Protein AF-A0A2T3FVL9-F1 (afdb_monomer_lite)

Sequence (159 aa):
MDEPEGKAPEEESSEEKDTPVTDEQKEEAGKEEYPTAEELPAAIAYGKLKTLMNIREMPDTSAEVVTIYKKNTLIEIVEFCAGWLKIKCPEATSGLAYVLNSADTYAFTASKIYTVVPGDNLWKIAEKELGDGSRCADIRALNGLTSNAIRVGMKLLIP

Organism: NCBI:txid2126740

Structure (mmCIF, N/CA/C/O backbone):
data_AF-A0A2T3FVL9-F1
#
_entry.id   AF-A0A2T3FVL9-F1
#
loop_
_atom_site.group_PDB
_atom_site.id
_atom_site.type_symbol
_atom_site.label_atom_id
_atom_site.label_alt_id
_atom_site.label_comp_id
_atom_site.label_asym_id
_atom_site.label_entity_id
_atom_site.label_seq_id
_atom_site.pdbx_PDB_ins_code
_atom_site.Cartn_x
_atom_site.Cartn_y
_atom_site.Cartn_z
_atom_site.occupancy
_atom_site.B_iso_or_equiv
_atom_site.auth_seq_id
_atom_site.auth_comp_id
_atom_site.auth_asym_id
_atom_site.auth_atom_id
_atom_site.pdbx_PDB_model_num
ATOM 1 N N . MET A 1 1 ? 44.991 -32.657 94.756 1.00 41.06 1 MET A N 1
ATOM 2 C CA . MET A 1 1 ? 45.401 -33.661 93.767 1.00 41.06 1 MET A CA 1
ATOM 3 C C . MET A 1 1 ? 45.059 -33.073 92.426 1.00 41.06 1 MET A C 1
ATOM 5 O O . MET A 1 1 ? 43.879 -32.916 92.145 1.00 41.06 1 MET A O 1
ATOM 9 N N . ASP A 1 2 ? 46.116 -32.591 91.781 1.00 44.88 2 ASP A N 1
ATOM 10 C CA . ASP A 1 2 ? 46.363 -32.626 90.343 1.00 44.88 2 ASP A CA 1
ATOM 11 C C . ASP A 1 2 ? 45.189 -32.337 89.387 1.00 44.88 2 ASP A C 1
ATOM 13 O O . ASP A 1 2 ? 44.287 -33.143 89.177 1.00 44.88 2 ASP A O 1
ATOM 17 N N . GLU A 1 3 ? 45.281 -31.154 88.774 1.00 47.12 3 GLU A N 1
ATOM 18 C CA . GLU A 1 3 ? 45.292 -30.947 87.311 1.00 47.12 3 GLU A CA 1
ATOM 19 C C . GLU A 1 3 ? 45.902 -32.128 86.498 1.00 47.12 3 GLU A C 1
ATOM 21 O O . GLU A 1 3 ? 46.529 -33.007 87.078 1.00 47.12 3 GLU A O 1
ATOM 26 N N . PRO A 1 4 ? 45.950 -32.123 85.153 1.00 55.94 4 PRO A N 1
ATOM 27 C CA . PRO A 1 4 ? 45.129 -31.483 84.122 1.00 55.94 4 PRO A CA 1
ATOM 28 C C . PRO A 1 4 ? 44.948 -32.439 82.901 1.00 55.94 4 PRO A C 1
ATOM 30 O O . PRO A 1 4 ? 45.104 -33.651 83.005 1.00 55.94 4 PRO A O 1
ATOM 33 N N . GLU A 1 5 ? 44.698 -31.833 81.733 1.00 42.97 5 GLU A N 1
ATOM 34 C CA . GLU A 1 5 ? 45.085 -32.280 80.381 1.00 42.97 5 GLU A CA 1
ATOM 35 C C . GLU A 1 5 ? 44.236 -33.389 79.727 1.00 42.97 5 GLU A C 1
ATOM 37 O O . GLU A 1 5 ? 44.018 -34.466 80.256 1.00 42.97 5 GLU A O 1
ATOM 42 N N . GLY A 1 6 ? 43.686 -33.217 78.525 1.00 35.44 6 GLY A N 1
ATOM 43 C CA . GLY A 1 6 ? 44.047 -32.309 77.442 1.00 35.44 6 GLY A CA 1
ATOM 44 C C . GLY A 1 6 ? 44.511 -33.130 76.244 1.00 35.44 6 GLY A C 1
ATOM 45 O O . GLY A 1 6 ? 45.542 -33.781 76.331 1.00 35.44 6 GLY A O 1
ATOM 46 N N . LYS A 1 7 ? 43.763 -33.083 75.133 1.00 39.06 7 LYS A N 1
ATOM 47 C CA . LYS A 1 7 ? 44.304 -32.903 73.774 1.00 39.06 7 LYS A CA 1
ATOM 48 C C . LYS A 1 7 ? 43.165 -32.682 72.768 1.00 39.06 7 LYS A C 1
ATOM 50 O O . LYS A 1 7 ? 42.303 -33.537 72.597 1.00 39.06 7 LYS A O 1
ATOM 55 N N . ALA A 1 8 ? 43.188 -31.503 72.153 1.00 42.62 8 ALA A N 1
ATOM 56 C CA . ALA A 1 8 ? 42.505 -31.117 70.914 1.00 42.62 8 ALA A CA 1
ATOM 57 C C . ALA A 1 8 ? 43.301 -31.662 69.693 1.00 42.62 8 ALA A C 1
ATOM 59 O O . ALA A 1 8 ? 44.195 -32.484 69.922 1.00 42.62 8 ALA A O 1
ATOM 60 N N . PRO A 1 9 ? 43.165 -31.155 68.449 1.00 55.75 9 PRO A N 1
ATOM 61 C CA . PRO A 1 9 ? 42.126 -30.352 67.780 1.00 55.75 9 PRO A CA 1
ATOM 62 C C . PRO A 1 9 ? 41.689 -31.044 66.456 1.00 55.75 9 PRO A C 1
ATOM 64 O O . PRO A 1 9 ? 41.946 -32.228 66.281 1.00 55.75 9 PRO A O 1
ATOM 67 N N . GLU A 1 10 ? 40.858 -30.463 65.595 1.00 36.94 10 GLU A N 1
ATOM 68 C CA . GLU A 1 10 ? 41.221 -29.663 64.402 1.00 36.94 10 GLU A CA 1
ATOM 69 C C . GLU A 1 10 ? 39.885 -29.237 63.757 1.00 36.94 10 GLU A C 1
ATOM 71 O O . GLU A 1 10 ? 38.920 -29.999 63.826 1.00 36.94 10 GLU A O 1
ATOM 76 N N . GLU A 1 11 ? 39.676 -28.116 63.077 1.00 40.00 11 GLU A N 1
ATOM 77 C CA . GLU A 1 11 ? 40.344 -26.838 62.779 1.00 40.00 11 GLU A CA 1
ATOM 78 C C . GLU A 1 11 ? 39.197 -26.054 62.084 1.00 40.00 11 GLU A C 1
ATOM 80 O O . GLU A 1 11 ? 38.448 -26.629 61.294 1.00 40.00 11 GLU A O 1
ATOM 85 N N . GLU A 1 12 ? 38.748 -24.927 62.638 1.00 35.16 12 GLU A N 1
ATOM 86 C CA . GLU A 1 12 ? 39.086 -23.551 62.218 1.00 35.16 12 GLU A CA 1
ATOM 87 C C . GLU A 1 12 ? 38.616 -23.152 60.800 1.00 35.16 12 GLU A C 1
ATOM 89 O O . GLU A 1 12 ? 38.709 -23.923 59.857 1.00 35.16 12 GLU A O 1
ATOM 94 N N . SER A 1 13 ? 38.175 -21.928 60.504 1.00 30.77 13 SER A N 1
ATOM 95 C CA . SER A 1 13 ? 37.708 -20.766 61.276 1.00 30.77 13 SER A CA 1
ATOM 96 C C . SER A 1 13 ? 37.386 -19.644 60.262 1.00 30.77 13 SER A C 1
ATOM 98 O O . SER A 1 13 ? 38.052 -19.568 59.234 1.00 30.77 13 SER A O 1
ATOM 100 N N . SER A 1 14 ? 36.397 -18.796 60.595 1.00 32.03 14 SER A N 1
ATOM 101 C CA . SER A 1 14 ? 36.321 -17.315 60.432 1.00 32.03 14 SER A CA 1
ATOM 102 C C . SER A 1 14 ? 36.704 -16.638 59.096 1.00 32.03 14 SER A C 1
ATOM 104 O O . SER A 1 14 ? 37.775 -16.875 58.554 1.00 32.03 14 SER A O 1
ATOM 106 N N . GLU A 1 15 ? 35.862 -15.774 58.499 1.00 34.97 15 GLU A N 1
ATOM 107 C CA . GLU A 1 15 ? 35.637 -14.338 58.857 1.00 34.97 15 GLU A CA 1
ATOM 108 C C . GLU A 1 15 ? 36.941 -13.503 58.777 1.00 34.97 15 GLU A C 1
ATOM 110 O O . GLU A 1 15 ? 37.975 -13.944 59.249 1.00 34.97 15 GLU A O 1
ATOM 115 N N . GLU A 1 16 ? 37.045 -12.286 58.234 1.00 37.75 16 GLU A N 1
ATOM 116 C CA . GLU A 1 16 ? 36.110 -11.234 57.824 1.00 37.75 16 GLU A CA 1
ATOM 117 C C . GLU A 1 16 ? 36.939 -10.118 57.113 1.00 37.75 16 GLU A C 1
ATOM 119 O O . GLU A 1 16 ? 38.149 -10.027 57.311 1.00 37.75 16 GLU A O 1
ATOM 124 N N . LYS A 1 17 ? 36.242 -9.192 56.432 1.00 29.14 17 LYS A N 1
ATOM 125 C CA . LYS A 1 17 ? 36.518 -7.734 56.343 1.00 29.14 17 LYS A CA 1
ATOM 126 C C . LYS A 1 17 ? 37.498 -7.077 55.339 1.00 29.14 17 LYS A C 1
ATOM 128 O O . LYS A 1 17 ? 38.585 -7.541 55.033 1.00 29.14 17 LYS A O 1
ATOM 133 N N . ASP A 1 18 ? 37.057 -5.851 55.019 1.00 31.98 18 ASP A N 1
ATOM 134 C CA . ASP A 1 18 ? 37.762 -4.612 54.648 1.00 31.98 18 ASP A CA 1
ATOM 135 C C . ASP A 1 18 ? 38.056 -4.304 53.162 1.00 31.98 18 ASP A C 1
ATOM 137 O O . ASP A 1 18 ? 38.843 -4.942 52.474 1.00 31.98 18 ASP A O 1
ATOM 141 N N . THR A 1 19 ? 37.440 -3.212 52.689 1.00 44.84 19 THR A N 1
ATOM 142 C CA . THR A 1 19 ? 37.828 -2.429 51.498 1.00 44.84 19 THR A CA 1
ATOM 143 C C . THR A 1 19 ? 38.856 -1.360 51.893 1.00 44.84 19 THR A C 1
ATOM 145 O O . THR A 1 19 ? 38.658 -0.746 52.947 1.00 44.84 19 THR A O 1
ATOM 148 N N . PRO A 1 20 ? 39.875 -1.030 51.068 1.00 38.59 20 PRO A N 1
ATOM 149 C CA . PRO A 1 20 ? 39.848 0.280 50.386 1.00 38.59 20 PRO A CA 1
ATOM 150 C C . PRO A 1 20 ? 40.591 0.372 49.019 1.00 38.59 20 PRO A C 1
ATOM 152 O O . PRO A 1 20 ? 41.262 -0.546 48.567 1.00 38.59 20 PRO A O 1
ATOM 155 N N . VAL A 1 21 ? 40.409 1.537 48.382 1.00 37.88 21 VAL A N 1
ATOM 156 C CA . VAL A 1 21 ? 40.900 2.098 47.094 1.00 37.88 21 VAL A CA 1
ATOM 157 C C . VAL A 1 21 ? 42.441 2.103 46.921 1.00 37.88 21 VAL A C 1
ATOM 159 O O . VAL A 1 21 ? 43.119 2.271 47.928 1.00 37.88 21 VAL A O 1
ATOM 162 N N . THR A 1 22 ? 42.996 1.989 45.690 1.00 26.97 22 THR A N 1
ATOM 163 C CA . THR A 1 22 ? 43.849 2.984 44.942 1.00 26.97 22 THR A CA 1
ATOM 164 C C . THR A 1 22 ? 44.341 2.429 43.577 1.00 26.97 22 THR A C 1
ATOM 166 O O . THR A 1 22 ? 44.586 1.234 43.455 1.00 26.97 22 THR A O 1
ATOM 169 N N . ASP A 1 23 ? 44.426 3.326 42.581 1.00 36.56 23 ASP A N 1
ATOM 170 C CA . ASP A 1 23 ? 44.996 3.292 41.215 1.00 36.56 23 ASP A CA 1
ATOM 171 C C . ASP A 1 23 ? 46.062 2.239 40.841 1.00 36.56 23 ASP A C 1
ATOM 173 O O . ASP A 1 23 ? 46.991 2.002 41.600 1.00 36.56 23 ASP A O 1
ATOM 177 N N . GLU A 1 24 ? 46.014 1.743 39.592 1.00 37.00 24 GLU A N 1
ATOM 178 C CA . GLU A 1 24 ? 47.014 2.037 38.538 1.00 37.00 24 GLU A CA 1
ATOM 179 C C . GLU A 1 24 ? 46.608 1.427 37.173 1.00 37.00 24 GLU A C 1
ATOM 181 O O . GLU A 1 24 ? 45.899 0.427 37.077 1.00 37.00 24 GLU A O 1
ATOM 186 N N . GLN A 1 25 ? 46.994 2.114 36.097 1.00 34.12 25 GLN A N 1
ATOM 187 C CA . GLN A 1 25 ? 46.505 1.965 34.725 1.00 34.12 25 GLN A CA 1
ATOM 188 C C . GLN A 1 25 ? 47.155 0.820 33.920 1.00 34.12 25 GLN A C 1
ATOM 190 O O . GLN A 1 25 ? 48.328 0.511 34.097 1.00 34.12 25 GLN A O 1
ATOM 195 N N . LYS A 1 26 ? 46.413 0.427 32.866 1.00 34.03 26 LYS A N 1
ATOM 196 C CA . LYS A 1 26 ? 46.861 0.014 31.516 1.00 34.03 26 LYS A CA 1
ATOM 197 C C . LYS A 1 26 ? 47.003 -1.492 31.257 1.00 34.03 26 LYS A C 1
ATOM 199 O O . LYS A 1 26 ? 48.028 -2.081 31.550 1.00 34.03 26 LYS A O 1
ATOM 204 N N . GLU A 1 27 ? 46.050 -2.037 30.498 1.00 38.88 27 GLU A N 1
ATOM 205 C CA . GLU A 1 27 ? 46.366 -2.588 29.174 1.00 38.88 27 GLU A CA 1
ATOM 206 C C . GLU A 1 27 ? 45.125 -2.623 28.270 1.00 38.88 27 GLU A C 1
ATOM 208 O O . GLU A 1 27 ? 44.036 -3.062 28.630 1.00 38.88 27 GLU A O 1
ATOM 213 N N . GLU A 1 28 ? 45.314 -2.038 27.097 1.00 45.88 28 GLU A N 1
ATOM 214 C CA . GLU A 1 28 ? 44.360 -1.819 26.027 1.00 45.88 28 GLU A CA 1
ATOM 215 C C . GLU A 1 28 ? 44.311 -3.104 25.192 1.00 45.88 28 GLU A C 1
ATOM 217 O O . GLU A 1 28 ? 45.245 -3.402 24.452 1.00 45.88 28 GLU A O 1
ATOM 222 N N . ALA A 1 29 ? 43.252 -3.898 25.341 1.00 37.75 29 ALA A N 1
ATOM 223 C CA . ALA A 1 29 ? 43.044 -5.109 24.555 1.00 37.75 29 ALA A CA 1
ATOM 224 C C . ALA A 1 29 ? 41.770 -4.959 23.720 1.00 37.75 29 ALA A C 1
ATOM 226 O O . ALA A 1 29 ? 40.661 -5.167 24.203 1.00 37.75 29 ALA A O 1
ATOM 227 N N . GLY A 1 30 ? 41.973 -4.539 22.469 1.00 36.84 30 GLY A N 1
ATOM 228 C CA . GLY A 1 30 ? 41.111 -4.812 21.321 1.00 36.84 30 GLY A CA 1
ATOM 229 C C . GLY A 1 30 ? 39.627 -4.520 21.505 1.00 36.84 30 GLY A C 1
ATOM 230 O O . GLY A 1 30 ? 38.831 -5.434 21.702 1.00 36.84 30 GLY A O 1
ATOM 231 N N . LYS A 1 31 ? 39.221 -3.265 21.281 1.00 43.88 31 LYS A N 1
ATOM 232 C CA . LYS A 1 31 ? 37.923 -3.061 20.634 1.00 43.88 31 LYS A CA 1
ATOM 233 C C . LYS A 1 31 ? 38.040 -3.714 19.263 1.00 43.88 31 LYS A C 1
ATOM 235 O O . LYS A 1 31 ? 38.627 -3.134 18.354 1.00 43.88 31 LYS A O 1
ATOM 240 N N . GLU A 1 32 ? 37.522 -4.927 19.129 1.00 47.34 32 GLU A N 1
ATOM 241 C CA . GLU A 1 32 ? 37.032 -5.378 17.839 1.00 47.34 32 GLU A CA 1
ATOM 242 C C . GLU A 1 32 ? 35.966 -4.354 17.444 1.00 47.34 32 GLU A C 1
ATOM 244 O O . GLU A 1 32 ? 34.827 -4.388 17.910 1.00 47.34 32 GLU A O 1
ATOM 249 N N . GLU A 1 33 ? 36.380 -3.342 16.681 1.00 49.12 33 GLU A N 1
ATOM 250 C CA . GLU A 1 33 ? 35.475 -2.566 15.854 1.00 49.12 33 GLU A CA 1
ATOM 251 C C . GLU A 1 33 ? 34.860 -3.578 14.898 1.00 49.12 33 GLU A C 1
ATOM 253 O O . GLU A 1 33 ? 35.376 -3.851 13.814 1.00 49.12 33 GLU A O 1
ATOM 258 N N . TYR A 1 34 ? 33.767 -4.201 15.343 1.00 54.72 34 TYR A N 1
ATOM 259 C CA . TYR A 1 34 ? 32.829 -4.821 14.433 1.00 54.72 34 TYR A CA 1
ATOM 260 C C . TYR A 1 34 ? 32.585 -3.770 13.354 1.00 54.72 34 TYR A C 1
ATOM 262 O O . TYR A 1 34 ? 32.247 -2.635 13.715 1.00 54.72 34 TYR A O 1
ATOM 270 N N . PRO A 1 35 ? 32.825 -4.084 12.070 1.00 49.88 35 PRO A N 1
ATOM 271 C CA . PRO A 1 35 ? 32.602 -3.115 11.018 1.00 49.88 35 PRO A CA 1
ATOM 272 C C . PRO A 1 35 ? 31.172 -2.630 11.198 1.00 49.88 35 PRO A C 1
ATOM 274 O O . PRO A 1 35 ? 30.253 -3.453 11.221 1.00 49.88 35 PRO A O 1
ATOM 277 N N . THR A 1 36 ? 31.010 -1.324 11.435 1.00 56.19 36 THR A N 1
ATOM 278 C CA . THR A 1 36 ? 29.708 -0.664 11.476 1.00 56.19 36 THR A CA 1
ATOM 279 C C . THR A 1 36 ? 28.962 -1.167 10.260 1.00 56.19 36 THR A C 1
ATOM 281 O O . THR A 1 36 ? 29.354 -0.857 9.135 1.00 56.19 36 THR A O 1
ATOM 284 N N . ALA A 1 37 ? 27.986 -2.049 10.493 1.00 61.66 37 ALA A N 1
ATOM 285 C CA . ALA A 1 37 ? 27.236 -2.676 9.426 1.00 61.66 37 ALA A CA 1
ATOM 286 C C . ALA A 1 37 ? 26.715 -1.540 8.554 1.00 61.66 37 ALA A C 1
ATOM 288 O O . ALA A 1 37 ? 26.078 -0.630 9.082 1.00 61.66 37 ALA A O 1
ATOM 289 N N . GLU A 1 38 ? 27.079 -1.549 7.272 1.00 61.44 38 GLU A N 1
ATOM 290 C CA . GLU A 1 38 ? 26.691 -0.522 6.313 1.00 61.44 38 GLU A CA 1
ATOM 291 C C . GLU A 1 38 ? 25.179 -0.298 6.449 1.00 61.44 38 GLU A C 1
ATOM 293 O O . GLU A 1 38 ? 24.376 -1.187 6.152 1.00 61.44 38 GLU A O 1
ATOM 298 N N . GLU A 1 39 ? 24.792 0.838 7.040 1.00 63.50 39 GLU A N 1
ATOM 299 C CA . GLU A 1 39 ? 23.400 1.091 7.392 1.00 63.50 39 GLU A CA 1
ATOM 300 C C . GLU A 1 39 ? 22.609 1.231 6.095 1.00 63.50 39 GLU A C 1
ATOM 302 O O . GLU A 1 39 ? 22.694 2.240 5.392 1.00 63.50 39 GLU A O 1
ATOM 307 N N . LEU A 1 40 ? 21.823 0.202 5.765 1.00 62.34 40 LEU A N 1
ATOM 308 C CA . LEU A 1 40 ? 20.887 0.282 4.653 1.00 62.34 40 LEU A CA 1
ATOM 309 C C . LEU A 1 40 ? 19.991 1.514 4.846 1.00 62.34 40 LEU A C 1
ATOM 311 O O . LEU A 1 40 ? 19.465 1.717 5.948 1.00 62.34 40 LEU A O 1
ATOM 315 N N . PRO A 1 41 ? 19.750 2.300 3.783 1.00 68.25 41 PRO A N 1
ATOM 316 C CA . PRO A 1 41 ? 19.013 3.553 3.885 1.00 68.25 41 PRO A CA 1
ATOM 317 C C . PRO A 1 41 ? 17.661 3.337 4.566 1.00 68.25 41 PRO A C 1
ATOM 319 O O . PRO A 1 41 ? 16.975 2.348 4.303 1.00 68.25 41 PRO A O 1
ATOM 322 N N . ALA A 1 42 ? 17.267 4.237 5.467 1.00 79.06 42 ALA A N 1
ATOM 323 C CA . ALA A 1 42 ? 15.994 4.124 6.173 1.00 79.06 42 ALA A CA 1
ATOM 324 C C . ALA A 1 42 ? 14.811 4.083 5.184 1.00 79.06 42 ALA A C 1
ATOM 326 O O . ALA A 1 42 ? 14.824 4.747 4.148 1.00 79.06 42 ALA A O 1
ATOM 327 N N . ALA A 1 43 ? 13.788 3.286 5.498 1.00 85.12 43 ALA A N 1
ATOM 328 C CA . ALA A 1 43 ? 12.579 3.230 4.684 1.00 85.12 43 ALA A CA 1
ATOM 329 C C . ALA A 1 43 ? 11.794 4.541 4.840 1.00 85.12 43 ALA A C 1
ATOM 331 O O . ALA A 1 43 ? 11.466 4.937 5.959 1.00 85.12 43 ALA A O 1
ATOM 332 N N . ILE A 1 44 ? 11.483 5.200 3.725 1.00 91.38 44 ILE A N 1
ATOM 333 C CA . ILE A 1 44 ? 10.704 6.449 3.699 1.00 91.38 44 ILE A CA 1
ATOM 334 C C . ILE A 1 44 ? 9.197 6.184 3.705 1.00 91.38 44 ILE A C 1
ATOM 336 O O . ILE A 1 44 ? 8.402 7.041 4.088 1.00 91.38 44 ILE A O 1
ATOM 340 N N . ALA A 1 45 ? 8.801 5.002 3.242 1.00 92.56 45 ALA A N 1
ATOM 341 C CA . ALA A 1 45 ? 7.421 4.577 3.152 1.00 92.56 45 ALA A CA 1
ATOM 342 C C . ALA A 1 45 ? 7.343 3.053 3.212 1.00 92.56 45 ALA A C 1
ATOM 344 O O . ALA A 1 45 ? 8.337 2.332 3.122 1.00 92.56 45 ALA A O 1
ATOM 345 N N . TYR A 1 46 ? 6.124 2.561 3.327 1.00 94.19 46 TYR A N 1
ATOM 346 C CA . TYR A 1 46 ? 5.816 1.148 3.338 1.00 94.19 46 TYR A CA 1
ATOM 347 C C . TYR A 1 46 ? 4.766 0.865 2.289 1.00 94.19 46 TYR A C 1
ATOM 349 O O . TYR A 1 46 ? 3.942 1.722 1.965 1.00 94.19 46 TYR A O 1
ATOM 357 N N . GLY A 1 47 ? 4.770 -0.353 1.773 1.00 93.19 47 GLY A N 1
ATOM 358 C CA . GLY A 1 47 ? 3.767 -0.757 0.814 1.00 93.19 47 GLY A CA 1
ATOM 359 C C . GLY A 1 47 ? 3.332 -2.196 0.953 1.00 93.19 47 GLY A C 1
ATOM 360 O O . GLY A 1 47 ? 3.998 -3.016 1.576 1.00 93.19 47 GLY A O 1
ATOM 361 N N . LYS A 1 48 ? 2.184 -2.502 0.362 1.00 93.50 48 LYS A N 1
ATOM 362 C CA . LYS A 1 48 ? 1.659 -3.859 0.237 1.00 93.50 48 LYS A CA 1
ATOM 363 C C . LYS A 1 48 ? 1.342 -4.148 -1.208 1.00 93.50 48 LYS A C 1
ATOM 365 O O . LYS A 1 48 ? 0.624 -3.390 -1.855 1.00 93.50 48 LYS A O 1
ATOM 370 N N . LEU A 1 49 ? 1.837 -5.273 -1.702 1.00 93.62 49 LEU A N 1
ATOM 371 C CA . LEU A 1 49 ? 1.616 -5.659 -3.089 1.00 93.62 49 LEU A CA 1
ATOM 372 C C . LEU A 1 49 ? 0.156 -6.070 -3.315 1.00 93.62 49 LEU A C 1
ATOM 374 O O . LEU A 1 49 ? -0.396 -6.892 -2.583 1.00 93.62 49 LEU A O 1
ATOM 378 N N . LYS A 1 50 ? -0.474 -5.523 -4.353 1.00 91.69 50 LYS A N 1
ATOM 379 C CA . LYS A 1 50 ? -1.849 -5.856 -4.763 1.00 91.69 50 LYS A CA 1
ATOM 380 C C . LYS A 1 50 ? -1.926 -7.228 -5.438 1.00 91.69 50 LYS A C 1
ATOM 382 O O . LYS A 1 50 ? -2.938 -7.919 -5.358 1.00 91.69 50 LYS A O 1
ATOM 387 N N . THR A 1 51 ? -0.830 -7.637 -6.067 1.00 91.44 51 THR A N 1
ATOM 388 C CA . THR A 1 51 ? -0.676 -8.873 -6.839 1.00 91.44 51 THR A CA 1
ATOM 389 C C . THR A 1 51 ? 0.674 -9.526 -6.518 1.00 91.44 51 THR A C 1
ATOM 391 O O . THR A 1 51 ? 1.482 -8.971 -5.778 1.00 91.44 51 THR A O 1
ATOM 394 N N . LEU A 1 52 ? 0.899 -10.733 -7.032 1.00 93.31 52 LEU A N 1
ATOM 395 C CA . LEU A 1 52 ? 2.232 -11.317 -7.105 1.00 93.31 52 LEU A CA 1
ATOM 396 C C . LEU A 1 52 ? 3.090 -10.481 -8.065 1.00 93.31 52 LEU A C 1
ATOM 398 O O . LEU A 1 52 ? 2.635 -10.171 -9.167 1.00 93.31 52 LEU A O 1
ATOM 402 N N . MET A 1 53 ? 4.295 -10.109 -7.632 1.00 94.44 53 MET A N 1
ATOM 403 C CA . MET A 1 53 ? 5.200 -9.234 -8.378 1.00 94.44 53 MET A CA 1
ATOM 404 C C . MET A 1 53 ? 6.617 -9.792 -8.415 1.00 94.44 53 MET A C 1
ATOM 406 O O . ME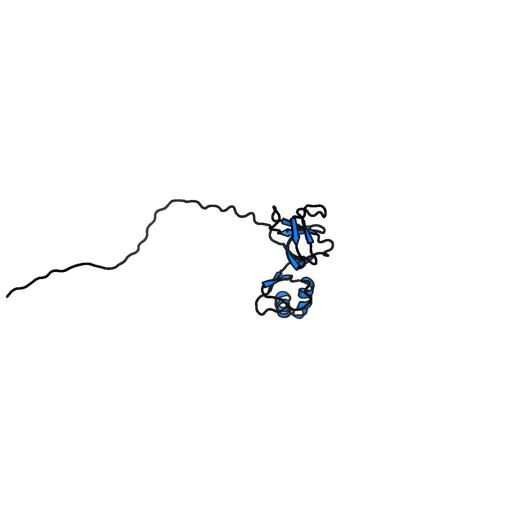T A 1 53 ? 7.116 -10.325 -7.423 1.00 94.44 53 MET A O 1
ATOM 410 N N . ASN A 1 54 ? 7.270 -9.597 -9.558 1.00 94.88 54 ASN A N 1
ATOM 411 C CA . ASN A 1 54 ? 8.694 -9.855 -9.716 1.00 94.88 54 ASN A CA 1
ATOM 412 C C . ASN A 1 54 ? 9.483 -8.689 -9.119 1.00 94.88 54 ASN A C 1
ATOM 414 O O . ASN A 1 54 ? 9.248 -7.530 -9.470 1.00 94.88 54 ASN A O 1
ATOM 418 N N . ILE A 1 55 ? 10.420 -9.025 -8.243 1.00 95.56 55 ILE A N 1
ATOM 419 C CA . ILE A 1 55 ? 11.378 -8.118 -7.625 1.00 95.56 55 ILE A CA 1
ATOM 420 C C . ILE A 1 55 ? 12.675 -8.221 -8.421 1.00 95.56 55 ILE A C 1
ATOM 422 O O . ILE A 1 55 ? 13.165 -9.325 -8.659 1.00 95.56 55 ILE A O 1
ATOM 426 N N . ARG A 1 56 ? 13.197 -7.090 -8.890 1.00 94.75 56 ARG A N 1
ATOM 427 C CA . ARG A 1 56 ? 14.275 -7.037 -9.887 1.00 94.75 56 ARG A CA 1
ATOM 428 C C . ARG A 1 56 ? 15.474 -6.248 -9.394 1.00 94.75 56 ARG A C 1
ATOM 430 O O . ARG A 1 56 ? 15.320 -5.365 -8.557 1.00 94.75 56 ARG A O 1
ATOM 437 N N . GLU A 1 57 ? 16.649 -6.525 -9.946 1.00 92.81 57 GLU A N 1
ATOM 438 C CA . GLU A 1 57 ? 17.876 -5.798 -9.577 1.00 92.81 57 GLU A CA 1
ATOM 439 C C . GLU A 1 57 ? 17.899 -4.355 -10.081 1.00 92.81 57 GLU A C 1
ATOM 441 O O . GLU A 1 57 ? 18.492 -3.481 -9.454 1.00 92.81 57 GLU A O 1
ATOM 446 N N . MET A 1 58 ? 17.225 -4.090 -11.201 1.00 91.38 58 MET A N 1
ATOM 447 C CA . MET A 1 58 ? 17.144 -2.771 -11.824 1.00 91.38 58 MET A CA 1
ATOM 448 C C . MET A 1 58 ? 15.683 -2.393 -12.105 1.00 91.38 58 MET A C 1
ATOM 450 O O . MET A 1 58 ? 14.842 -3.287 -12.259 1.00 91.38 58 MET A O 1
ATOM 454 N N . PRO A 1 59 ? 15.361 -1.088 -12.206 1.00 91.25 59 PRO A N 1
ATOM 455 C CA . PRO A 1 59 ? 14.023 -0.593 -12.532 1.00 91.25 59 PRO A CA 1
ATOM 456 C C . PRO A 1 59 ? 13.689 -0.771 -14.028 1.00 91.25 59 PRO A C 1
ATOM 458 O O . PRO A 1 59 ? 13.342 0.178 -14.728 1.00 91.25 59 PRO A O 1
ATOM 461 N N . ASP A 1 60 ? 13.809 -2.001 -14.527 1.00 92.06 60 ASP A N 1
ATOM 462 C CA . ASP A 1 60 ? 13.519 -2.397 -15.905 1.00 92.06 60 ASP A CA 1
ATOM 463 C C . ASP A 1 60 ? 12.756 -3.731 -15.909 1.00 92.06 60 ASP A C 1
ATOM 465 O O . ASP A 1 60 ? 13.084 -4.671 -15.185 1.00 92.06 60 ASP A O 1
ATOM 469 N N . THR A 1 61 ? 11.726 -3.847 -16.746 1.00 88.94 61 THR A N 1
ATOM 470 C CA . THR A 1 61 ? 10.958 -5.085 -16.937 1.00 88.94 61 THR A CA 1
ATOM 471 C C . THR A 1 61 ? 11.756 -6.221 -17.582 1.00 88.94 61 THR A C 1
ATOM 473 O O . THR A 1 61 ? 11.312 -7.370 -17.527 1.00 88.94 61 THR A O 1
ATOM 476 N N . SER A 1 62 ? 12.911 -5.923 -18.170 1.00 90.25 62 SER A N 1
ATOM 477 C CA . SER A 1 62 ? 13.826 -6.891 -18.786 1.00 90.25 62 SER A CA 1
ATOM 478 C C . SER A 1 62 ? 14.992 -7.277 -17.871 1.00 90.25 62 SER A C 1
ATOM 480 O O . SER A 1 62 ? 15.727 -8.204 -18.195 1.00 90.25 62 SER A O 1
ATOM 482 N N . ALA A 1 63 ? 15.161 -6.592 -16.734 1.00 91.81 63 ALA A N 1
ATOM 483 C CA . ALA A 1 63 ? 16.227 -6.875 -15.775 1.00 91.81 63 ALA A CA 1
ATOM 484 C C . ALA A 1 63 ? 16.061 -8.240 -15.096 1.00 91.81 63 ALA A C 1
ATOM 486 O O . ALA A 1 63 ? 14.958 -8.793 -15.042 1.00 91.81 63 ALA A O 1
ATOM 487 N N . GLU A 1 64 ? 17.149 -8.749 -14.522 1.00 93.12 64 GLU A N 1
ATOM 488 C CA . GLU A 1 64 ? 17.144 -9.992 -13.758 1.00 93.12 64 GLU A CA 1
ATOM 489 C C . GLU A 1 64 ? 16.140 -9.939 -12.598 1.00 93.12 64 GLU A C 1
ATOM 491 O O . GLU A 1 64 ? 15.981 -8.923 -11.912 1.00 93.12 64 GLU A O 1
ATOM 496 N N . VAL A 1 65 ? 15.409 -11.042 -12.421 1.00 95.50 65 VAL A N 1
ATOM 497 C CA . VAL A 1 65 ? 14.444 -11.206 -11.334 1.00 95.50 65 VAL A CA 1
ATOM 498 C C . VAL A 1 65 ? 15.174 -11.833 -10.155 1.00 95.50 65 VAL A C 1
ATOM 500 O O . VAL A 1 65 ? 15.515 -13.009 -10.205 1.00 95.50 65 VAL A O 1
ATOM 503 N N . VAL A 1 66 ? 15.350 -11.056 -9.089 1.00 94.81 66 VAL A N 1
ATOM 504 C CA . VAL A 1 66 ? 15.943 -11.511 -7.824 1.00 94.81 66 VAL A CA 1
ATOM 505 C C . VAL A 1 66 ? 15.021 -12.524 -7.155 1.00 94.81 66 VAL A C 1
ATOM 507 O O . VAL A 1 66 ? 15.427 -13.608 -6.751 1.00 94.81 66 VAL A O 1
ATOM 510 N N . THR A 1 67 ? 13.750 -12.153 -7.006 1.00 94.75 67 THR A N 1
ATOM 511 C CA . THR A 1 67 ? 12.762 -12.963 -6.294 1.00 94.75 67 THR A CA 1
ATOM 512 C C . THR A 1 67 ? 11.345 -12.570 -6.694 1.00 94.75 67 THR A C 1
ATOM 514 O O . THR A 1 67 ? 11.115 -11.626 -7.452 1.00 94.75 67 THR A O 1
ATOM 517 N N . ILE A 1 68 ? 10.367 -13.313 -6.192 1.00 94.62 68 ILE A N 1
ATOM 518 C CA . ILE A 1 68 ? 8.950 -13.083 -6.440 1.00 94.62 68 ILE A CA 1
ATOM 519 C C . ILE A 1 68 ? 8.257 -12.905 -5.098 1.00 94.62 68 ILE A C 1
ATOM 521 O O . ILE A 1 68 ? 8.188 -13.828 -4.283 1.00 94.62 68 ILE A O 1
ATOM 525 N N . TYR A 1 69 ? 7.680 -11.729 -4.886 1.00 95.19 69 TYR A N 1
ATOM 526 C CA . TYR A 1 69 ? 6.873 -11.462 -3.705 1.00 95.19 69 TYR A CA 1
ATOM 527 C C . TYR A 1 69 ? 5.397 -11.705 -4.004 1.00 95.19 69 TYR A C 1
ATOM 529 O O . TYR A 1 69 ? 4.860 -11.326 -5.047 1.00 95.19 69 TYR A O 1
ATOM 537 N N . LYS A 1 70 ? 4.724 -12.375 -3.068 1.00 94.31 70 LYS A N 1
ATOM 538 C CA . LYS A 1 70 ? 3.294 -12.676 -3.160 1.00 94.31 70 LYS A CA 1
ATOM 539 C C . LYS A 1 70 ? 2.466 -11.415 -2.887 1.00 94.31 70 LYS A C 1
ATOM 541 O O . LYS A 1 70 ? 2.935 -10.443 -2.298 1.00 94.31 70 LYS A O 1
ATOM 546 N N . LYS A 1 71 ? 1.186 -11.461 -3.266 1.00 91.38 71 LYS A N 1
ATOM 547 C CA . LYS A 1 71 ? 0.225 -10.424 -2.870 1.00 91.38 71 LYS A CA 1
ATOM 548 C C . LYS A 1 71 ? 0.202 -10.264 -1.345 1.00 91.38 71 LYS A C 1
ATOM 550 O O . LYS A 1 71 ? 0.350 -11.245 -0.615 1.00 91.38 71 LYS A O 1
ATOM 555 N N . ASN A 1 72 ? -0.061 -9.048 -0.883 1.00 89.81 72 ASN A N 1
ATOM 556 C CA . ASN A 1 72 ? -0.117 -8.650 0.523 1.00 89.81 72 ASN A CA 1
ATOM 557 C C . ASN A 1 72 ? 1.219 -8.784 1.288 1.00 89.81 72 ASN A C 1
ATOM 559 O O . ASN A 1 72 ? 1.235 -8.610 2.507 1.00 89.81 72 ASN A O 1
ATOM 563 N N . THR A 1 73 ? 2.339 -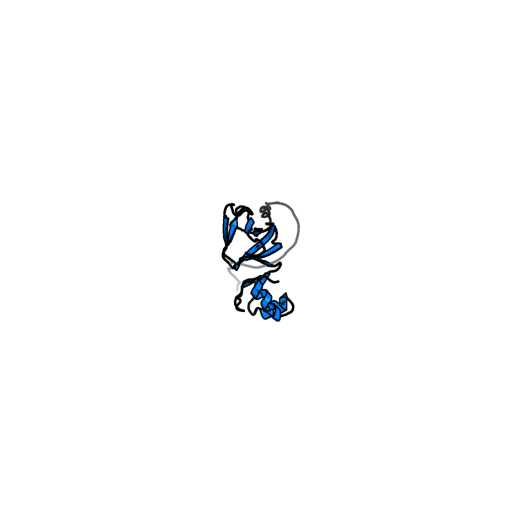9.047 0.602 1.00 92.94 73 THR A N 1
ATOM 564 C CA . THR A 1 73 ? 3.675 -8.896 1.194 1.00 92.94 73 THR A CA 1
ATOM 565 C C . THR A 1 73 ? 3.924 -7.425 1.508 1.00 92.94 73 THR A C 1
ATOM 567 O O . THR A 1 73 ? 3.678 -6.561 0.663 1.00 92.94 73 THR A O 1
ATOM 570 N N . LEU A 1 74 ? 4.390 -7.157 2.729 1.00 92.94 74 LEU A N 1
ATOM 571 C CA . LEU A 1 74 ? 4.834 -5.833 3.144 1.00 92.94 74 LEU A CA 1
ATOM 572 C C . LEU A 1 74 ? 6.231 -5.571 2.577 1.00 92.94 74 LEU A C 1
ATOM 574 O O . LEU A 1 74 ? 7.127 -6.388 2.763 1.00 92.94 74 LEU A O 1
ATOM 578 N N . ILE A 1 75 ? 6.395 -4.423 1.935 1.00 94.12 75 ILE A N 1
ATOM 579 C CA . ILE A 1 75 ? 7.661 -3.928 1.406 1.00 94.12 75 ILE A CA 1
ATOM 580 C C . ILE A 1 75 ? 8.034 -2.620 2.101 1.00 94.12 75 ILE A C 1
ATOM 582 O O . ILE A 1 75 ? 7.171 -1.798 2.414 1.00 94.12 75 ILE A O 1
ATOM 586 N N . GLU A 1 76 ? 9.327 -2.438 2.332 1.00 94.62 76 GLU A N 1
ATOM 587 C CA . GLU A 1 76 ? 9.911 -1.197 2.833 1.00 94.62 76 GLU A CA 1
ATOM 588 C C . GLU A 1 76 ? 10.457 -0.410 1.649 1.00 94.62 76 GLU A C 1
ATOM 590 O O . GLU A 1 76 ? 11.360 -0.880 0.961 1.00 94.62 76 GLU A O 1
ATOM 595 N N . ILE A 1 77 ? 9.881 0.758 1.387 1.00 94.88 77 ILE A N 1
ATOM 596 C CA . ILE A 1 77 ? 10.208 1.598 0.238 1.00 94.88 77 ILE A CA 1
ATOM 597 C C . ILE A 1 77 ? 11.282 2.588 0.669 1.00 94.88 77 ILE A C 1
ATOM 599 O O . ILE A 1 77 ? 11.105 3.343 1.624 1.00 94.88 77 ILE A O 1
ATOM 603 N N . VAL A 1 78 ? 12.391 2.578 -0.057 1.00 94.44 78 VAL A N 1
ATOM 604 C CA . VAL A 1 78 ? 13.530 3.482 0.124 1.00 94.44 78 VAL A CA 1
ATOM 605 C C . VAL A 1 78 ? 13.391 4.700 -0.782 1.00 94.44 78 VAL A C 1
ATOM 607 O O . VAL A 1 78 ? 13.717 5.809 -0.376 1.00 94.44 78 VAL A O 1
ATOM 610 N N . GLU A 1 79 ? 12.894 4.509 -2.004 1.00 92.50 79 GLU A N 1
ATOM 611 C CA . GLU A 1 79 ? 12.822 5.574 -3.001 1.00 92.50 79 GLU A CA 1
ATOM 612 C C . GLU A 1 79 ? 11.678 5.324 -3.991 1.00 92.50 79 GLU A C 1
ATOM 614 O O . GLU A 1 79 ? 11.416 4.185 -4.392 1.00 92.50 79 GLU A O 1
ATOM 619 N N . PHE A 1 80 ? 11.008 6.401 -4.401 1.00 91.69 80 PHE A N 1
ATOM 620 C CA . PHE A 1 80 ? 10.025 6.378 -5.480 1.00 91.69 80 PHE A CA 1
ATOM 621 C C . PHE A 1 80 ? 10.715 6.774 -6.784 1.00 91.69 80 PHE A C 1
ATOM 623 O O . PHE A 1 80 ? 11.070 7.933 -6.987 1.00 91.69 80 PHE A O 1
ATOM 630 N N . CYS A 1 81 ? 10.889 5.810 -7.678 1.00 90.19 81 CYS A N 1
ATOM 631 C CA . CYS A 1 81 ? 11.401 6.027 -9.024 1.00 90.19 81 CYS A CA 1
ATOM 632 C C . CYS A 1 81 ? 10.212 6.090 -9.998 1.00 90.19 81 CYS A C 1
ATOM 634 O O . CYS A 1 81 ? 9.154 5.523 -9.733 1.00 90.19 81 CYS A O 1
ATOM 636 N N . ALA A 1 82 ? 10.337 6.776 -11.133 1.00 85.62 82 ALA A N 1
ATOM 637 C CA . ALA A 1 82 ? 9.222 6.956 -12.069 1.00 85.62 82 ALA A CA 1
ATOM 638 C C . ALA A 1 82 ? 8.609 5.607 -12.523 1.00 85.62 82 ALA A C 1
ATOM 640 O O . ALA A 1 82 ? 9.151 4.917 -13.383 1.00 85.62 82 ALA A O 1
ATOM 641 N N . GLY A 1 83 ? 7.475 5.224 -11.922 1.00 88.81 83 GLY A N 1
ATOM 642 C CA . GLY A 1 83 ? 6.799 3.942 -12.151 1.00 88.81 83 GLY A CA 1
ATOM 643 C C . GLY A 1 83 ? 7.406 2.725 -11.438 1.00 88.81 83 GLY A C 1
ATOM 644 O O . GLY A 1 83 ? 6.917 1.617 -11.648 1.00 88.81 83 GLY A O 1
ATOM 645 N N . TRP A 1 84 ? 8.420 2.900 -10.589 1.00 94.00 84 TRP A N 1
ATOM 646 C CA . TRP A 1 84 ? 9.103 1.833 -9.850 1.00 94.00 84 TRP A CA 1
ATOM 647 C C . TRP A 1 84 ? 9.301 2.213 -8.385 1.00 94.00 84 TRP A C 1
ATOM 649 O O . TRP A 1 84 ? 9.532 3.367 -8.049 1.00 94.00 84 TRP A O 1
ATOM 659 N N . LEU A 1 85 ? 9.259 1.233 -7.494 1.00 94.50 85 LEU A N 1
ATOM 660 C CA . LEU A 1 85 ? 9.604 1.420 -6.090 1.00 94.50 85 LEU A CA 1
ATOM 661 C C . LEU A 1 85 ? 10.930 0.733 -5.835 1.00 94.50 85 LEU A C 1
ATOM 663 O O . LEU A 1 85 ? 11.055 -0.469 -6.079 1.00 94.50 85 LEU A O 1
ATOM 667 N N . LYS A 1 86 ? 11.894 1.487 -5.320 1.00 95.06 86 LYS A N 1
ATOM 668 C CA . LYS A 1 86 ? 13.111 0.925 -4.752 1.00 95.06 86 LYS A CA 1
ATOM 669 C C . LYS A 1 86 ? 12.789 0.460 -3.344 1.00 95.06 86 LYS A C 1
ATOM 671 O O . LYS A 1 86 ? 12.357 1.257 -2.510 1.00 95.06 86 LYS A O 1
ATOM 676 N N . ILE A 1 87 ? 12.964 -0.825 -3.092 1.00 95.19 87 ILE A N 1
ATOM 677 C CA . ILE A 1 87 ? 12.596 -1.479 -1.844 1.00 95.19 87 ILE A CA 1
ATOM 678 C C . ILE A 1 87 ? 13.803 -2.148 -1.203 1.00 95.19 87 ILE A C 1
ATOM 680 O O . ILE A 1 87 ? 14.740 -2.551 -1.895 1.00 95.19 87 ILE A O 1
ATOM 684 N N . LYS A 1 88 ? 13.754 -2.316 0.117 1.00 94.00 88 LYS A N 1
ATOM 685 C CA . LYS A 1 88 ? 14.676 -3.220 0.805 1.00 94.00 88 LYS A CA 1
ATOM 686 C C . LYS A 1 88 ? 14.327 -4.658 0.459 1.00 94.00 88 LYS A C 1
ATOM 688 O O . LYS A 1 88 ? 13.168 -5.060 0.557 1.00 94.00 88 LYS A O 1
ATOM 693 N N . CYS A 1 89 ? 15.340 -5.409 0.060 1.00 92.75 89 CYS A N 1
ATOM 694 C CA . CYS A 1 89 ? 15.224 -6.800 -0.336 1.00 92.75 89 CYS A CA 1
ATOM 695 C C . CYS A 1 89 ? 16.471 -7.526 0.179 1.00 92.75 89 CYS A C 1
ATOM 697 O O . CYS A 1 89 ? 17.524 -7.411 -0.450 1.00 92.75 89 CYS A O 1
ATOM 699 N N . PRO A 1 90 ? 16.402 -8.228 1.324 1.00 90.44 90 PRO A N 1
ATOM 700 C CA . PRO A 1 90 ? 17.552 -8.958 1.856 1.00 90.44 90 PRO A CA 1
ATOM 701 C C . PRO A 1 90 ? 17.995 -10.105 0.937 1.00 90.44 90 PRO A C 1
ATOM 703 O O . PRO A 1 90 ? 19.119 -10.578 1.055 1.00 90.44 90 PRO A O 1
ATOM 706 N N . GLU A 1 91 ? 17.129 -10.555 0.024 1.00 90.19 91 GLU A N 1
ATOM 707 C CA . GLU A 1 91 ? 17.467 -11.563 -0.978 1.00 90.19 91 GLU A CA 1
ATOM 708 C C . GLU A 1 91 ? 18.334 -11.017 -2.125 1.00 90.19 91 GLU A C 1
ATOM 710 O O . GLU A 1 91 ? 18.949 -11.803 -2.842 1.00 90.19 91 GLU A O 1
ATOM 715 N N . ALA A 1 92 ? 18.387 -9.695 -2.320 1.00 90.25 92 ALA A N 1
ATOM 716 C CA . ALA A 1 92 ? 19.240 -9.075 -3.330 1.00 90.25 92 ALA A CA 1
ATOM 717 C C . ALA A 1 92 ? 20.676 -8.930 -2.811 1.00 90.25 92 ALA A C 1
ATOM 719 O O . ALA A 1 92 ? 20.887 -8.554 -1.660 1.00 90.25 92 ALA A O 1
ATOM 720 N N . THR A 1 93 ? 21.675 -9.130 -3.675 1.00 87.19 93 THR A N 1
ATOM 721 C CA . THR A 1 93 ? 23.096 -8.976 -3.306 1.00 87.19 93 THR A CA 1
ATOM 722 C C . THR A 1 93 ? 23.426 -7.573 -2.790 1.00 87.19 93 THR A C 1
ATOM 724 O O . THR A 1 93 ? 24.264 -7.420 -1.908 1.00 87.19 93 THR A O 1
ATOM 727 N N . SER A 1 94 ? 22.742 -6.550 -3.300 1.00 86.62 94 SER A N 1
ATOM 728 C CA . SER A 1 94 ? 22.874 -5.154 -2.866 1.00 86.62 94 SER A CA 1
ATOM 729 C C . SER A 1 94 ? 21.987 -4.784 -1.667 1.00 86.62 94 SER A C 1
ATOM 731 O O . SER A 1 94 ? 21.981 -3.629 -1.247 1.00 86.62 94 SER A O 1
ATOM 733 N N . GLY A 1 95 ? 21.167 -5.711 -1.157 1.00 90.19 95 GLY A N 1
ATOM 734 C CA . GLY A 1 95 ? 20.144 -5.443 -0.137 1.00 90.19 95 GLY A CA 1
ATOM 735 C C . GLY A 1 95 ? 18.964 -4.587 -0.625 1.00 90.19 95 GLY A C 1
ATOM 736 O O . GLY A 1 95 ? 18.043 -4.287 0.144 1.00 90.19 95 GLY A O 1
ATOM 737 N N . LEU A 1 96 ? 18.976 -4.177 -1.896 1.00 92.62 96 LEU A N 1
ATOM 738 C CA . LEU A 1 96 ? 17.997 -3.293 -2.514 1.00 92.62 96 LEU A CA 1
ATOM 739 C C . LEU A 1 96 ? 17.514 -3.894 -3.827 1.00 92.62 96 LEU A C 1
ATOM 741 O O . LEU A 1 96 ? 18.275 -4.484 -4.588 1.00 92.62 96 LEU A O 1
ATOM 745 N N . ALA A 1 97 ? 16.236 -3.708 -4.113 1.00 95.25 97 ALA A N 1
ATOM 746 C CA . ALA A 1 97 ? 15.645 -4.164 -5.356 1.00 95.25 97 ALA A CA 1
ATOM 747 C C . ALA A 1 97 ? 14.546 -3.214 -5.820 1.00 95.25 97 ALA A C 1
ATOM 749 O O . ALA A 1 97 ? 14.174 -2.272 -5.123 1.00 95.25 97 ALA A O 1
ATOM 750 N N . TYR A 1 98 ? 14.011 -3.474 -7.004 1.00 95.06 98 TYR A N 1
ATOM 751 C CA . TYR A 1 98 ? 12.995 -2.657 -7.639 1.00 95.06 98 TYR A CA 1
ATOM 752 C C . TYR A 1 98 ? 11.749 -3.485 -7.916 1.00 95.06 98 TYR A C 1
ATOM 754 O O . TYR A 1 98 ? 11.811 -4.612 -8.412 1.00 95.06 98 TYR A O 1
ATOM 762 N N . VAL A 1 99 ? 10.594 -2.903 -7.614 1.00 95.25 99 VAL A N 1
ATOM 763 C CA . VAL A 1 99 ? 9.288 -3.456 -7.968 1.00 95.25 99 VAL A CA 1
ATOM 764 C C . VAL A 1 99 ? 8.525 -2.455 -8.818 1.00 95.25 99 VAL A C 1
ATOM 766 O O . VAL A 1 99 ? 8.510 -1.258 -8.538 1.00 95.25 99 VAL A O 1
ATOM 769 N N . LEU A 1 100 ? 7.896 -2.942 -9.883 1.00 94.56 100 LEU A N 1
ATOM 770 C CA . LEU A 1 100 ? 7.100 -2.100 -10.765 1.00 94.56 100 LEU A CA 1
ATOM 771 C C . LEU A 1 100 ? 5.870 -1.582 -10.010 1.00 94.56 100 LEU A C 1
ATOM 773 O O . LEU A 1 100 ? 5.100 -2.359 -9.451 1.00 94.56 100 LEU A O 1
ATOM 777 N N . ASN A 1 101 ? 5.648 -0.274 -10.050 1.00 92.50 101 ASN A N 1
ATOM 778 C CA . ASN A 1 101 ? 4.454 0.377 -9.526 1.00 92.50 101 ASN A CA 1
ATOM 779 C C . ASN A 1 101 ? 3.989 1.488 -10.476 1.00 92.50 101 ASN A C 1
ATOM 781 O O . ASN A 1 101 ? 3.897 2.661 -10.119 1.00 92.50 101 ASN A O 1
ATOM 785 N N . SER A 1 102 ? 3.721 1.114 -11.727 1.00 89.56 102 SER A N 1
ATOM 786 C CA . SER A 1 102 ? 3.190 2.049 -12.716 1.00 89.56 102 SER A CA 1
ATOM 787 C C . SER A 1 102 ? 1.797 2.533 -12.299 1.00 89.56 102 SER A C 1
ATOM 789 O O . SER A 1 102 ? 0.908 1.718 -12.027 1.00 89.56 102 SER A O 1
ATOM 791 N N . ALA A 1 103 ? 1.626 3.857 -12.222 1.00 84.62 103 ALA A N 1
ATOM 792 C CA . ALA A 1 103 ? 0.380 4.527 -11.838 1.00 84.62 103 ALA A CA 1
ATOM 793 C C . ALA A 1 103 ? -0.242 4.004 -10.523 1.00 84.62 103 ALA A C 1
ATOM 795 O O . ALA A 1 103 ? -1.459 3.867 -10.428 1.00 84.62 103 ALA A O 1
ATOM 796 N N . ASP A 1 104 ? 0.588 3.624 -9.544 1.00 84.12 104 ASP A N 1
ATOM 797 C CA . ASP A 1 104 ? 0.149 3.062 -8.256 1.00 84.12 104 ASP A CA 1
ATOM 798 C C . ASP A 1 104 ? -0.769 1.836 -8.378 1.00 84.12 104 ASP A C 1
ATOM 800 O O . ASP A 1 104 ? -1.563 1.510 -7.490 1.00 84.12 104 ASP A O 1
ATOM 804 N N . THR A 1 105 ? -0.666 1.115 -9.494 1.00 87.62 105 THR A N 1
ATOM 805 C CA . THR A 1 105 ? -1.574 0.009 -9.819 1.00 87.62 105 THR A CA 1
ATOM 806 C C . THR A 1 105 ? -1.215 -1.269 -9.064 1.00 87.62 105 THR A C 1
ATOM 808 O O . THR A 1 105 ? -2.091 -2.095 -8.809 1.00 87.62 105 THR A O 1
ATOM 811 N N . TYR A 1 106 ? 0.049 -1.438 -8.661 1.00 89.50 106 TYR A N 1
ATOM 812 C CA . TYR A 1 106 ? 0.579 -2.729 -8.204 1.00 89.50 106 TYR A CA 1
ATOM 813 C C . TYR A 1 106 ? 0.910 -2.789 -6.715 1.00 89.50 106 TYR A C 1
ATOM 815 O O . TYR A 1 106 ? 0.947 -3.884 -6.149 1.00 89.50 106 TYR A O 1
ATOM 823 N N . ALA A 1 107 ? 1.076 -1.644 -6.056 1.00 91.88 107 ALA A N 1
ATOM 824 C CA . ALA A 1 107 ? 1.262 -1.568 -4.616 1.00 91.88 107 ALA A CA 1
ATOM 825 C C . ALA A 1 107 ? 0.298 -0.554 -3.990 1.00 91.88 107 ALA A C 1
ATOM 827 O O . ALA A 1 107 ? -0.055 0.458 -4.587 1.00 91.88 107 ALA A O 1
ATOM 828 N N . PHE A 1 108 ? -0.159 -0.853 -2.780 1.00 92.62 108 PHE A N 1
ATOM 829 C CA . PHE A 1 108 ? -0.630 0.162 -1.845 1.00 92.62 108 PHE A CA 1
ATOM 830 C C . PHE A 1 108 ? 0.583 0.756 -1.147 1.00 92.62 108 PHE A C 1
ATOM 832 O O . PHE A 1 108 ? 1.504 0.004 -0.835 1.00 92.62 108 PHE A O 1
ATOM 839 N N . THR A 1 109 ? 0.581 2.056 -0.880 1.00 93.06 109 THR A N 1
ATOM 840 C CA . THR A 1 109 ? 1.690 2.746 -0.216 1.00 93.06 109 THR A CA 1
ATOM 841 C C . THR A 1 109 ? 1.165 3.614 0.920 1.00 93.06 109 THR A C 1
ATOM 843 O O . THR A 1 109 ? 0.040 4.108 0.872 1.00 93.06 109 THR A O 1
ATOM 846 N N . ALA A 1 110 ? 1.961 3.746 1.975 1.00 93.62 110 ALA A N 1
ATOM 847 C CA . ALA A 1 110 ? 1.664 4.582 3.125 1.00 93.62 110 ALA A CA 1
ATOM 848 C C . ALA A 1 110 ? 2.952 5.024 3.811 1.00 93.62 110 ALA A C 1
ATOM 850 O O . ALA A 1 110 ? 3.939 4.288 3.836 1.00 93.62 110 ALA A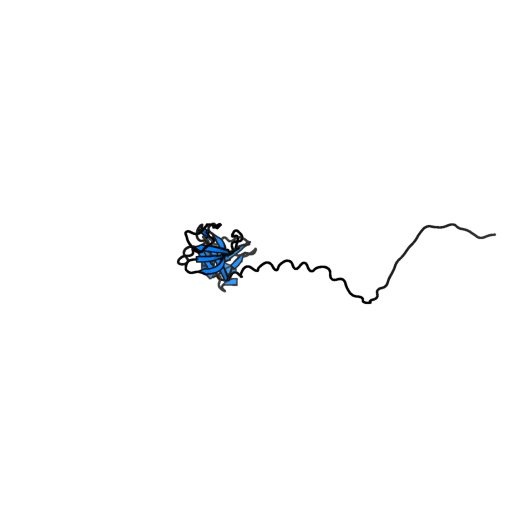 O 1
ATOM 851 N N . SER A 1 111 ? 2.928 6.198 4.429 1.00 91.62 111 SER A N 1
ATOM 852 C CA . SER A 1 111 ? 4.071 6.696 5.201 1.00 91.62 111 SER A CA 1
ATOM 853 C C . SER A 1 111 ? 4.225 5.975 6.541 1.00 91.62 111 SER A C 1
ATOM 855 O O . SER A 1 111 ? 5.326 5.911 7.082 1.00 91.62 111 SER A O 1
ATOM 857 N N . LYS A 1 112 ? 3.137 5.413 7.085 1.00 92.00 112 LYS A N 1
ATOM 858 C CA . LYS A 1 112 ? 3.114 4.801 8.416 1.00 92.00 112 LYS A CA 1
ATOM 859 C C . LYS A 1 112 ? 2.578 3.374 8.378 1.00 92.00 112 LYS A C 1
ATOM 861 O O . LYS A 1 112 ? 1.676 3.046 7.604 1.00 92.00 112 LYS A O 1
ATOM 866 N N . ILE A 1 113 ? 3.109 2.541 9.272 1.00 94.62 113 ILE A N 1
ATOM 867 C CA . ILE A 1 113 ? 2.554 1.219 9.570 1.00 94.62 113 ILE A CA 1
ATOM 868 C C . ILE A 1 113 ? 2.137 1.129 11.028 1.00 94.62 113 ILE A C 1
ATOM 870 O O . ILE A 1 113 ? 2.754 1.728 11.908 1.00 94.62 113 ILE A O 1
ATOM 874 N N . TYR A 1 114 ? 1.139 0.295 11.275 1.00 95.31 114 TYR A N 1
ATOM 875 C CA . TYR A 1 114 ? 0.709 -0.110 12.597 1.00 95.31 114 TYR A CA 1
ATOM 876 C C . TYR A 1 114 ? 0.813 -1.626 12.745 1.00 95.31 114 TYR A C 1
ATOM 878 O O . TYR A 1 114 ? 0.352 -2.369 11.879 1.00 95.31 114 TYR A O 1
ATOM 886 N N . THR A 1 115 ? 1.395 -2.095 13.845 1.00 96.00 115 THR A N 1
ATOM 887 C C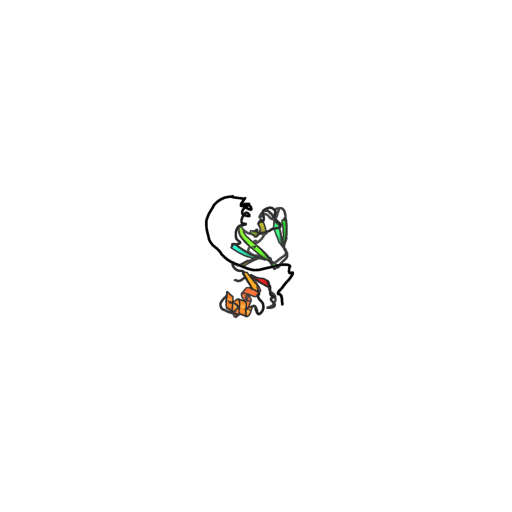A . THR A 1 115 ? 1.409 -3.522 14.186 1.00 96.00 115 THR A CA 1
ATOM 888 C C . THR A 1 115 ? 0.275 -3.798 15.158 1.00 96.00 115 THR A C 1
ATOM 890 O O . THR A 1 115 ? 0.269 -3.261 16.261 1.00 96.00 115 THR A O 1
ATOM 893 N N . VAL A 1 116 ? -0.670 -4.641 14.747 1.00 96.44 116 VAL A N 1
ATOM 894 C CA . VAL A 1 116 ? -1.850 -4.997 15.545 1.00 96.44 116 VAL A CA 1
ATOM 895 C C . VAL A 1 116 ? -1.428 -5.685 16.842 1.00 96.44 116 VAL A C 1
ATOM 897 O O . VAL A 1 116 ? -0.712 -6.691 16.801 1.00 96.44 116 VAL A O 1
ATOM 900 N N . VAL A 1 117 ? -1.907 -5.190 17.982 1.00 96.19 117 VAL A N 1
ATOM 901 C CA . VAL A 1 117 ? -1.649 -5.774 19.306 1.00 96.19 117 VAL A CA 1
ATOM 902 C C . VAL A 1 117 ? -2.887 -6.506 19.849 1.00 96.19 117 VAL A C 1
ATOM 904 O O . VAL A 1 117 ? -3.994 -6.342 19.326 1.00 96.19 117 VAL A O 1
ATOM 907 N N . PRO A 1 118 ? -2.744 -7.377 20.870 1.00 97.06 118 PRO A N 1
ATOM 908 C CA . PRO A 1 118 ? -3.893 -8.041 21.481 1.00 97.06 118 PRO A CA 1
ATOM 909 C C . PRO A 1 118 ? -4.945 -7.042 21.985 1.00 97.06 118 PRO A C 1
ATOM 911 O O . PRO A 1 118 ? -4.620 -6.102 22.703 1.00 97.06 118 PRO A O 1
ATOM 914 N N . GLY A 1 119 ? -6.214 -7.269 21.634 1.00 93.88 119 GLY A N 1
ATOM 915 C CA . GLY A 1 119 ? -7.344 -6.415 22.038 1.00 93.88 119 GLY A CA 1
ATOM 916 C C . GLY A 1 119 ? -7.716 -5.307 21.043 1.00 93.88 119 GLY A C 1
ATOM 917 O O . GLY A 1 119 ? -8.747 -4.640 21.232 1.00 93.88 119 GLY A O 1
ATOM 918 N N . ASP A 1 120 ? -6.933 -5.152 19.975 1.00 95.94 120 ASP A N 1
ATOM 919 C CA . ASP A 1 120 ? -7.236 -4.238 18.881 1.00 95.94 120 ASP A CA 1
ATOM 920 C C . ASP A 1 120 ? -8.339 -4.759 17.963 1.00 95.94 120 ASP A C 1
ATOM 922 O O . ASP A 1 120 ? -8.506 -5.953 17.712 1.00 95.94 120 ASP A O 1
ATOM 926 N N . ASN A 1 121 ? -9.059 -3.805 17.389 1.00 95.50 121 ASN A N 1
ATOM 927 C CA . ASN A 1 121 ? -9.898 -4.000 16.220 1.00 95.50 121 ASN A CA 1
ATOM 928 C C . ASN A 1 121 ? -9.688 -2.802 15.279 1.00 95.50 121 ASN A C 1
ATOM 930 O O . ASN A 1 121 ? -9.138 -1.779 15.689 1.00 95.50 121 ASN A O 1
ATOM 934 N N . LEU A 1 122 ? -10.120 -2.909 14.019 1.00 94.94 122 LEU A N 1
ATOM 935 C CA . LEU A 1 122 ? -9.908 -1.828 13.046 1.00 94.94 122 LEU A CA 1
ATOM 936 C C . LEU A 1 122 ? -10.504 -0.485 13.487 1.00 94.94 122 LEU A C 1
ATOM 938 O O . LEU A 1 122 ? -9.934 0.549 13.159 1.00 94.94 122 LEU A O 1
ATOM 942 N N . TRP A 1 123 ? -11.620 -0.493 14.222 1.00 96.44 123 TRP A N 1
ATOM 943 C CA . TRP A 1 123 ? -12.255 0.730 14.718 1.00 96.44 123 TRP A CA 1
ATOM 944 C C . TRP A 1 123 ? -11.365 1.452 15.729 1.00 9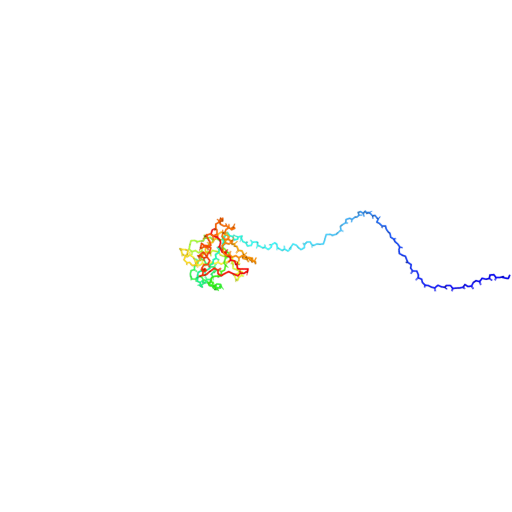6.44 123 TRP A C 1
ATOM 946 O O . TRP A 1 123 ? -11.071 2.625 15.552 1.00 96.44 123 TRP A O 1
ATOM 956 N N . LYS A 1 124 ? -10.876 0.737 16.747 1.00 96.31 124 LYS A N 1
ATOM 957 C CA . LYS A 1 124 ? -9.969 1.283 17.766 1.00 96.31 124 LYS A CA 1
ATOM 958 C C . LYS A 1 124 ? -8.664 1.778 17.154 1.00 96.31 124 LYS A C 1
ATOM 960 O O . LYS A 1 124 ? -8.158 2.816 17.559 1.00 96.31 124 LYS A O 1
ATOM 965 N N . ILE A 1 125 ? -8.123 1.044 16.178 1.00 96.12 125 ILE A N 1
ATOM 966 C CA . ILE A 1 125 ? -6.912 1.468 15.465 1.00 96.12 125 ILE A CA 1
ATOM 967 C C . ILE A 1 125 ? -7.195 2.755 14.685 1.00 96.12 125 ILE A C 1
ATOM 969 O O . ILE A 1 125 ? -6.404 3.685 14.764 1.00 96.12 125 ILE A O 1
ATOM 973 N N . ALA A 1 126 ? -8.322 2.848 13.976 1.00 96.19 126 ALA A N 1
ATOM 974 C CA . ALA A 1 126 ? -8.692 4.062 13.251 1.00 96.19 126 ALA A CA 1
ATOM 975 C C . ALA A 1 126 ? -8.933 5.255 14.188 1.00 96.19 126 ALA A C 1
ATOM 977 O O . ALA A 1 126 ? -8.420 6.337 13.938 1.00 96.19 126 ALA A O 1
ATOM 978 N N . GLU A 1 127 ? -9.626 5.060 15.305 1.00 96.75 127 GLU A N 1
ATOM 979 C CA . GLU A 1 127 ? -9.824 6.101 16.316 1.00 96.75 127 GLU A CA 1
ATOM 980 C C . GLU A 1 127 ? -8.489 6.587 16.900 1.00 96.75 127 GLU A C 1
ATOM 982 O O . GLU A 1 127 ? -8.258 7.786 17.022 1.00 96.75 127 GLU A O 1
ATOM 987 N N . LYS A 1 128 ? -7.570 5.662 17.189 1.00 95.75 128 LYS A N 1
ATOM 988 C CA . LYS A 1 128 ? -6.252 5.976 17.745 1.00 95.75 128 LYS A CA 1
ATOM 989 C C . LYS A 1 128 ? -5.315 6.658 16.746 1.00 95.75 128 LYS A C 1
ATOM 991 O O . LYS A 1 128 ? -4.611 7.592 17.114 1.00 95.75 128 LYS A O 1
ATOM 996 N N . GLU A 1 129 ? -5.254 6.155 15.517 1.00 95.44 129 GLU A N 1
ATOM 997 C CA . GLU A 1 129 ? -4.270 6.587 14.517 1.00 95.44 129 GLU A CA 1
ATOM 998 C C . GLU A 1 129 ? -4.788 7.731 13.636 1.00 95.44 129 GLU A C 1
ATOM 1000 O O . GLU A 1 129 ? -3.999 8.558 13.186 1.00 95.44 129 GLU A O 1
ATOM 1005 N N . LEU A 1 130 ? -6.102 7.786 13.398 1.00 94.06 130 LEU A N 1
ATOM 1006 C CA . LEU A 1 130 ? -6.756 8.744 12.500 1.00 94.06 130 LEU A CA 1
ATOM 1007 C C . LEU A 1 130 ? -7.717 9.699 13.227 1.00 94.06 130 LEU A C 1
ATOM 1009 O O . LEU A 1 130 ? -8.271 10.588 12.582 1.00 94.06 130 LEU A O 1
ATOM 1013 N N . GLY A 1 131 ? -7.934 9.521 14.535 1.00 94.94 131 GLY A N 1
ATOM 1014 C CA . GLY A 1 131 ? -8.831 10.345 15.355 1.00 94.94 131 GLY A CA 1
ATOM 1015 C C . GLY A 1 131 ? -10.320 10.017 15.210 1.00 94.94 131 GLY A C 1
ATOM 1016 O O . GLY A 1 131 ? -11.137 10.580 15.932 1.00 94.94 131 GLY A O 1
ATOM 1017 N N . ASP A 1 132 ? -10.684 9.117 14.293 1.00 94.81 132 ASP A N 1
ATOM 1018 C CA . ASP A 1 132 ? -12.069 8.732 14.026 1.00 94.81 132 ASP A CA 1
ATOM 1019 C C . ASP A 1 132 ? -12.158 7.245 13.662 1.00 94.81 132 ASP A C 1
ATOM 1021 O O . ASP A 1 132 ? -11.587 6.783 12.670 1.0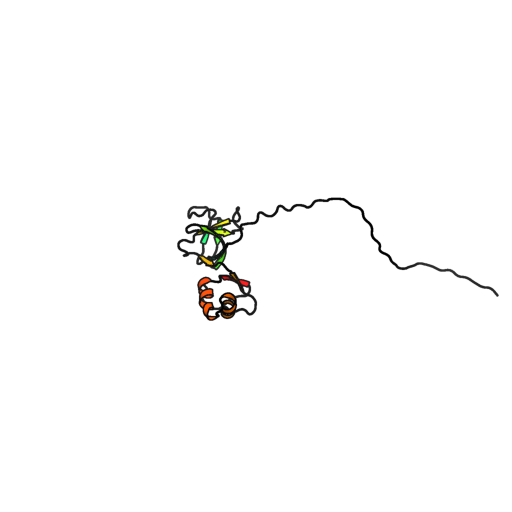0 94.81 132 ASP A O 1
ATOM 1025 N N . GLY A 1 133 ? -12.917 6.488 14.456 1.00 93.50 133 GLY A N 1
ATOM 1026 C CA . GLY A 1 133 ? -13.140 5.063 14.231 1.00 93.50 133 GLY A CA 1
ATOM 1027 C C . GLY A 1 133 ? -13.885 4.744 12.930 1.00 93.50 133 GLY A C 1
ATOM 1028 O O . GLY A 1 133 ? -13.690 3.665 12.360 1.00 93.50 133 GLY A O 1
ATOM 1029 N N . SER A 1 134 ? -14.670 5.688 12.394 1.00 94.44 134 SER A N 1
ATOM 1030 C CA . SER A 1 134 ? -15.377 5.527 11.116 1.00 94.44 134 SER A CA 1
ATOM 1031 C C . SER A 1 134 ? -14.411 5.333 9.935 1.00 94.44 134 SER A C 1
ATOM 1033 O O . SER A 1 134 ? -14.712 4.603 8.985 1.00 94.44 134 SER A O 1
ATOM 1035 N N . ARG A 1 135 ? -13.184 5.861 10.056 1.00 95.75 135 ARG A N 1
ATOM 1036 C CA . ARG A 1 135 ? -12.094 5.716 9.077 1.00 95.75 135 ARG A CA 1
ATOM 1037 C C . ARG A 1 135 ? -11.450 4.329 9.058 1.00 95.75 135 ARG A C 1
ATOM 1039 O O . ARG A 1 135 ? -10.509 4.080 8.304 1.00 95.75 135 ARG A O 1
ATOM 1046 N N . CYS A 1 136 ? -11.986 3.369 9.812 1.00 94.19 136 CYS A N 1
ATOM 1047 C CA . CYS A 1 136 ? -11.612 1.962 9.674 1.00 94.19 136 CYS A CA 1
ATOM 1048 C C . CYS A 1 136 ? -11.813 1.431 8.241 1.00 94.19 136 CYS A C 1
ATOM 1050 O O . CYS A 1 136 ? -11.088 0.527 7.817 1.00 94.19 136 CYS A O 1
ATOM 1052 N N . ALA A 1 137 ? -12.747 2.012 7.476 1.00 94.38 137 ALA A N 1
ATOM 1053 C CA . ALA A 1 137 ? -12.944 1.705 6.062 1.00 94.38 137 ALA A CA 1
ATOM 1054 C C . ALA A 1 137 ? -11.721 2.067 5.197 1.00 94.38 137 ALA A C 1
ATOM 1056 O O . ALA A 1 137 ? -11.368 1.282 4.315 1.00 94.38 137 ALA A O 1
ATOM 1057 N N . ASP A 1 138 ? -11.044 3.181 5.492 1.00 94.25 138 ASP A N 1
ATOM 1058 C CA . ASP A 1 138 ? -9.845 3.632 4.775 1.00 94.25 138 ASP A CA 1
ATOM 1059 C C . ASP A 1 138 ? -8.683 2.664 5.014 1.00 94.25 138 ASP A C 1
ATOM 1061 O O . ASP A 1 138 ? -8.060 2.180 4.069 1.00 94.25 138 ASP A O 1
ATOM 1065 N N . ILE A 1 139 ? -8.443 2.300 6.282 1.00 94.88 139 ILE A N 1
ATOM 1066 C CA . ILE A 1 139 ? -7.412 1.318 6.659 1.00 94.88 139 ILE A CA 1
ATOM 1067 C C . ILE A 1 139 ? -7.691 -0.020 5.971 1.00 94.88 139 ILE A C 1
ATOM 1069 O O . ILE A 1 139 ? -6.783 -0.656 5.430 1.00 94.88 139 ILE A O 1
ATOM 1073 N N . ARG A 1 140 ? -8.956 -0.452 5.960 1.00 94.00 140 ARG A N 1
ATOM 1074 C CA . ARG A 1 140 ? -9.376 -1.695 5.310 1.00 94.00 140 ARG A CA 1
ATOM 1075 C C . ARG A 1 140 ? -9.074 -1.669 3.809 1.00 94.00 140 ARG A C 1
ATOM 1077 O O . ARG A 1 140 ? -8.467 -2.615 3.304 1.00 94.00 140 ARG A O 1
ATOM 1084 N N . ALA A 1 141 ? -9.444 -0.590 3.120 1.00 92.69 141 ALA A N 1
ATOM 1085 C CA . ALA A 1 141 ? -9.203 -0.416 1.690 1.00 92.69 141 ALA A CA 1
ATOM 1086 C C . ALA A 1 141 ? -7.702 -0.363 1.356 1.00 92.69 141 ALA A C 1
ATOM 1088 O O . ALA A 1 141 ? -7.249 -1.095 0.475 1.00 92.69 141 ALA A O 1
ATOM 1089 N N . LEU A 1 142 ? -6.920 0.417 2.111 1.00 93.12 142 LEU A N 1
ATOM 1090 C CA . LEU A 1 142 ? -5.475 0.586 1.913 1.00 93.12 142 LEU A CA 1
ATOM 1091 C C . LEU A 1 142 ? -4.680 -0.709 2.136 1.00 93.12 142 LEU A C 1
ATOM 1093 O O . LEU A 1 142 ? -3.593 -0.889 1.597 1.00 93.12 142 LEU A O 1
ATOM 1097 N N . ASN A 1 143 ? -5.225 -1.638 2.919 1.00 93.31 143 ASN A N 1
ATOM 1098 C CA . ASN A 1 143 ? -4.605 -2.932 3.192 1.00 93.31 143 ASN A CA 1
ATOM 1099 C C . ASN A 1 143 ? -5.178 -4.083 2.355 1.00 93.31 143 ASN A C 1
ATOM 1101 O O . ASN A 1 143 ? -4.809 -5.233 2.597 1.00 93.31 143 ASN A O 1
ATOM 1105 N N . GLY A 1 144 ? -6.086 -3.806 1.411 1.00 89.00 144 GLY A N 1
ATOM 1106 C CA . GLY A 1 144 ? -6.735 -4.835 0.593 1.00 89.00 144 GLY A CA 1
ATOM 1107 C C . GLY A 1 144 ? -7.554 -5.844 1.410 1.00 89.00 144 GLY A C 1
ATOM 1108 O O . GLY A 1 144 ? -7.703 -6.999 1.008 1.00 89.00 144 GLY A O 1
ATOM 1109 N N . LEU A 1 145 ? -8.051 -5.437 2.580 1.00 91.38 145 LEU A N 1
ATOM 1110 C CA . LEU A 1 145 ? -8.817 -6.296 3.474 1.00 91.38 145 LEU A CA 1
ATOM 1111 C C . LEU A 1 145 ? -10.273 -6.399 3.000 1.00 91.38 145 LEU A C 1
ATOM 1113 O O . LEU A 1 145 ? -10.959 -5.403 2.775 1.00 91.38 145 LEU A O 1
ATOM 1117 N N . THR A 1 146 ? -10.788 -7.622 2.898 1.00 89.94 146 THR A N 1
ATOM 1118 C CA . THR A 1 146 ? -12.191 -7.870 2.517 1.00 89.94 146 THR A CA 1
ATOM 1119 C C . THR A 1 146 ? -13.150 -7.822 3.704 1.00 89.94 146 THR A C 1
ATOM 1121 O O . THR A 1 146 ? -14.354 -7.688 3.515 1.00 89.94 146 THR A O 1
ATOM 1124 N N . SER A 1 147 ? -12.634 -7.908 4.931 1.00 92.38 147 SER A N 1
ATOM 1125 C CA . SER A 1 147 ? -13.415 -7.899 6.169 1.00 92.38 147 SER A CA 1
ATOM 1126 C C . SER A 1 147 ? -12.672 -7.155 7.278 1.00 92.38 147 SER A C 1
ATOM 1128 O O . SER A 1 147 ? -11.514 -6.774 7.112 1.00 92.38 147 SER A O 1
ATOM 1130 N N . ASN A 1 148 ? -13.329 -6.987 8.427 1.00 92.44 148 ASN A N 1
ATOM 1131 C CA . ASN A 1 148 ? -12.722 -6.368 9.604 1.00 92.44 148 ASN A CA 1
ATOM 1132 C C . ASN A 1 148 ? -11.856 -7.332 10.433 1.00 92.44 148 ASN A C 1
ATOM 1134 O O . ASN A 1 148 ? -11.386 -6.968 11.511 1.00 92.44 148 ASN A O 1
ATOM 1138 N N . ALA A 1 149 ? -11.660 -8.564 9.955 1.00 91.88 149 ALA A N 1
ATOM 1139 C CA . ALA A 1 149 ? -10.840 -9.550 10.635 1.00 91.88 149 ALA A CA 1
ATOM 1140 C C . ALA A 1 149 ? -9.356 -9.183 10.507 1.00 91.88 149 ALA A C 1
ATOM 1142 O O . ALA A 1 149 ? -8.770 -9.252 9.426 1.00 91.88 149 ALA A O 1
ATOM 1143 N N . ILE A 1 150 ? -8.748 -8.835 11.637 1.00 94.25 150 ILE A N 1
ATOM 1144 C CA . ILE A 1 150 ? -7.312 -8.599 11.775 1.00 94.25 150 ILE A CA 1
ATOM 1145 C C . ILE A 1 150 ? -6.738 -9.568 12.805 1.00 94.25 150 ILE A C 1
ATOM 1147 O O . ILE A 1 150 ? -7.447 -10.051 13.688 1.00 94.25 150 ILE A O 1
ATOM 1151 N N . ARG A 1 151 ? -5.452 -9.890 12.668 1.00 94.00 151 ARG A N 1
ATOM 1152 C CA . ARG A 1 151 ? -4.737 -10.790 13.579 1.00 94.00 151 ARG A CA 1
ATOM 1153 C C . ARG A 1 151 ? -3.654 -10.017 14.307 1.00 94.00 151 ARG A C 1
ATOM 1155 O O . ARG A 1 151 ? -3.043 -9.126 13.725 1.00 94.00 151 ARG A O 1
ATOM 1162 N N . VAL A 1 152 ? -3.390 -10.398 15.550 1.00 95.81 152 VAL A N 1
ATOM 1163 C CA . VAL A 1 152 ? -2.252 -9.871 16.310 1.00 95.81 152 VAL A CA 1
ATOM 1164 C C . VAL A 1 152 ? -0.956 -10.104 15.527 1.00 95.81 152 VAL A C 1
ATOM 1166 O O . VAL A 1 152 ? -0.781 -11.152 14.905 1.00 95.81 152 VAL A O 1
ATOM 1169 N N . GLY A 1 153 ? -0.079 -9.102 15.520 1.00 94.69 153 GLY A N 1
ATOM 1170 C CA . GLY A 1 153 ? 1.168 -9.082 14.756 1.00 94.69 153 GLY A CA 1
ATOM 1171 C C . GLY A 1 153 ? 1.004 -8.683 13.287 1.00 94.69 153 GLY A C 1
ATOM 1172 O O . GLY A 1 153 ? 2.000 -8.490 12.592 1.00 94.69 153 GLY A O 1
ATOM 1173 N N . MET A 1 154 ? -0.227 -8.524 12.789 1.00 94.56 154 MET A N 1
ATOM 1174 C CA . MET A 1 154 ? -0.452 -8.051 11.427 1.00 94.56 154 MET A CA 1
ATOM 1175 C C . MET A 1 154 ? 0.026 -6.605 11.283 1.00 94.56 154 MET A C 1
ATOM 1177 O O . MET A 1 154 ? -0.368 -5.735 12.053 1.00 94.56 154 MET A O 1
ATOM 1181 N N . LYS A 1 155 ? 0.846 -6.343 10.264 1.00 95.00 155 LYS A N 1
ATOM 1182 C CA . LYS A 1 155 ? 1.266 -4.989 9.897 1.00 95.00 155 LYS A CA 1
ATOM 1183 C C . LYS A 1 155 ? 0.226 -4.373 8.959 1.00 95.00 155 LYS A C 1
ATOM 1185 O O . LYS A 1 155 ? -0.083 -4.953 7.912 1.00 95.00 155 LYS A O 1
ATOM 1190 N N . LEU A 1 156 ? -0.335 -3.232 9.339 1.00 94.94 156 LEU A N 1
ATOM 1191 C CA . LEU A 1 156 ? -1.333 -2.473 8.592 1.00 94.94 156 LEU A CA 1
ATOM 1192 C C . LEU A 1 156 ? -0.732 -1.155 8.115 1.00 94.94 156 LEU A C 1
ATOM 1194 O O . LEU A 1 156 ? -0.118 -0.443 8.897 1.00 94.94 156 LEU A O 1
ATOM 1198 N N . LEU A 1 157 ? -0.929 -0.830 6.844 1.00 95.19 157 LEU A N 1
ATOM 1199 C CA . LEU A 1 157 ? -0.666 0.496 6.302 1.00 95.19 157 LEU A CA 1
ATOM 1200 C C . LEU A 1 157 ? -1.699 1.477 6.862 1.00 95.19 157 LEU A C 1
ATOM 1202 O O . LEU A 1 157 ? -2.892 1.159 6.869 1.00 95.19 157 LEU A O 1
ATOM 1206 N N . ILE A 1 158 ? -1.244 2.635 7.328 1.00 95.00 158 ILE A N 1
ATOM 1207 C CA . ILE A 1 158 ? -2.101 3.686 7.883 1.00 95.00 158 ILE A CA 1
ATOM 1208 C C . ILE A 1 158 ? -2.130 4.871 6.903 1.00 95.00 158 ILE A C 1
ATOM 1210 O O . ILE A 1 158 ? -1.046 5.330 6.539 1.00 95.00 158 ILE A O 1
ATOM 1214 N N . PRO A 1 159 ? -3.325 5.321 6.461 1.00 90.12 159 PRO A N 1
ATOM 1215 C CA . PRO A 1 159 ? -3.484 6.473 5.570 1.00 90.12 159 PRO A CA 1
ATOM 1216 C C . PRO A 1 159 ? -2.927 7.780 6.136 1.00 90.12 159 PRO A C 1
ATOM 1218 O O . PRO A 1 159 ? -3.021 7.974 7.370 1.00 90.12 159 PRO A O 1
#

Secondary structure (DSSP, 8-state):
---------------------------------------PPPPSEEEEESS-EEEESSSSTTS-EEEEEPTT-EEEEEEEETTEEEEE-TTSTTSEEEEE-GGG-SEEEESEEEE--TT--HHHHHHHHHS-GGGHHHHHHHTT-SSS---TT-EEEE-

pLDDT: mean 80.18, std 22.42, range [26.97, 97.06]

Foldseek 3Di:
DDDDDDDDDDDDDDDDDDDDDDDDDDDDDDPPPPPPPPDDAAQQKKKFWQAWWFWFADQDPPGDGLDIDGGLDMWRFRDDDAQKTWTQDCSDPVSITITGQHVNPTIQMARDKDAAAPPDWLQVVCCVVVVGSVCSVVQCVSSVHPDRDDDGRDITGDD

Radius of gyration: 32.01 Å; chains: 1; bounding box: 62×44×113 Å

InterPro domains:
  IPR018392 LysM domain [PF01476] (114-159)
  IPR018392 LysM domain [PS51782] (112-158)
  IPR018392 LysM domain [SM00257] (113-159)
  IPR018392 LysM domain [cd00118] (112-158)
  IPR036779 LysM domain superfamily [G3DSA:3.10.350.10] (113-159)
  IPR036779 LysM domain superfamily [SSF54106] (112-159)